Protein AF-A0A2U3LH14-F1 (afdb_monomer_lite)

Secondary structure (DSSP, 8-state):
---TT-S-SHHHHHHH--S-SS--TTSPP-TT----HHHHHHHHHHHHHHHHHHHTTT------------S-----HHHHHHHHHHHHHHHHHHH--PPTT---------TT----HHHHHHHHHHHHHHHHHHHHHHHHHHHHS------------

Organism: NCBI:txid2043169

Sequence (157 aa):
MLNTSQLNTTQLDAVLSVGGGGHVPGTPWTAQDYFNYSDWNYIESNIVSIAALLQKRGYTLNLTTITNRTDGSTLDFYDSLNRIEGNILALFNCYGIAPPGWITPKTTWTFNQPFSYVDTNRIEGNELALYNLVTGAMVESLFCGQNLAICGLGWHN

pLDDT: mean 74.29, std 20.3, range [27.53, 95.88]

Radius of gyration: 19.39 Å; chains: 1; bounding box: 73×27×47 Å

Structure (mmCIF, N/CA/C/O backbone):
data_AF-A0A2U3LH14-F1
#
_entry.id   AF-A0A2U3LH14-F1
#
loop_
_atom_site.group_PDB
_atom_site.id
_atom_site.type_symbol
_atom_site.label_atom_id
_atom_site.label_alt_id
_atom_site.label_comp_id
_atom_site.label_asym_id
_atom_site.label_entity_id
_atom_site.label_seq_id
_atom_site.pdbx_PDB_ins_code
_atom_site.Cartn_x
_atom_site.Cartn_y
_atom_site.Cartn_z
_atom_site.occupancy
_atom_site.B_iso_or_equiv
_atom_site.auth_seq_id
_atom_site.auth_comp_id
_atom_site.auth_asym_id
_atom_site.auth_atom_id
_atom_site.pdbx_PDB_model_num
ATOM 1 N N . MET A 1 1 ? -35.516 8.635 -1.319 1.00 34.47 1 MET A N 1
ATOM 2 C CA . MET A 1 1 ? -34.703 7.556 -1.917 1.00 34.47 1 MET A CA 1
ATOM 3 C C . MET A 1 1 ? -33.474 8.209 -2.521 1.00 34.47 1 MET A C 1
ATOM 5 O O . MET A 1 1 ? -33.573 8.776 -3.599 1.00 34.47 1 MET A O 1
ATOM 9 N N . LEU A 1 2 ? -32.372 8.270 -1.771 1.00 28.97 2 LEU A N 1
ATOM 10 C CA . LEU A 1 2 ? -31.116 8.809 -2.290 1.00 28.97 2 LEU A CA 1
ATOM 11 C C . LEU A 1 2 ? -30.421 7.699 -3.076 1.00 28.97 2 LEU A C 1
ATOM 13 O O . LEU A 1 2 ? -30.196 6.609 -2.560 1.00 28.97 2 LEU A O 1
ATOM 17 N N . ASN A 1 3 ? -30.187 7.985 -4.351 1.00 27.53 3 ASN A N 1
ATOM 18 C CA . ASN A 1 3 ? -29.555 7.108 -5.319 1.00 27.53 3 ASN A CA 1
ATOM 19 C C . ASN A 1 3 ? -28.087 6.875 -4.917 1.00 27.53 3 ASN A C 1
ATOM 21 O O . ASN A 1 3 ? -27.279 7.801 -4.950 1.00 27.53 3 ASN A O 1
ATOM 25 N N . THR A 1 4 ? -27.748 5.653 -4.512 1.00 36.38 4 THR A N 1
ATOM 26 C CA . THR A 1 4 ? -26.407 5.259 -4.048 1.00 36.38 4 THR A CA 1
ATOM 27 C C . THR A 1 4 ? -25.399 5.049 -5.182 1.00 36.38 4 THR A C 1
ATOM 29 O O . THR A 1 4 ? -24.256 4.694 -4.916 1.00 36.38 4 THR A O 1
ATOM 32 N N . SER A 1 5 ? -25.760 5.311 -6.444 1.00 33.28 5 SER A N 1
ATOM 33 C CA . SER A 1 5 ? -24.862 5.104 -7.589 1.00 33.28 5 SER A CA 1
ATOM 34 C C . SER A 1 5 ? -24.016 6.326 -7.985 1.00 33.28 5 SER A C 1
ATOM 36 O O . SER A 1 5 ? -23.366 6.286 -9.029 1.00 33.28 5 SER A O 1
ATOM 38 N N . GLN A 1 6 ? -24.034 7.422 -7.212 1.00 33.19 6 GLN A N 1
ATOM 39 C CA . GLN A 1 6 ? -23.328 8.673 -7.553 1.00 33.19 6 GLN A CA 1
ATOM 40 C C . GLN A 1 6 ? -22.267 9.138 -6.545 1.00 33.19 6 GLN A C 1
ATOM 42 O O . GLN A 1 6 ? -21.673 10.192 -6.744 1.00 33.19 6 GLN A O 1
ATOM 47 N N . LEU A 1 7 ? -21.927 8.339 -5.531 1.00 35.06 7 LEU A N 1
ATOM 48 C CA . LEU A 1 7 ? -20.701 8.563 -4.740 1.00 35.06 7 LEU A CA 1
ATOM 49 C C . LEU A 1 7 ? -19.470 7.970 -5.454 1.00 35.06 7 LEU A C 1
ATOM 51 O O . LEU A 1 7 ? -18.602 7.363 -4.837 1.00 35.06 7 LEU A O 1
ATOM 55 N N . ASN A 1 8 ? -19.450 8.087 -6.782 1.00 46.00 8 ASN A N 1
ATOM 56 C CA . ASN A 1 8 ? -18.549 7.384 -7.681 1.00 46.00 8 ASN A CA 1
ATOM 57 C C . ASN A 1 8 ? -17.473 8.370 -8.174 1.00 46.00 8 ASN A C 1
ATOM 59 O O . ASN A 1 8 ? -17.798 9.457 -8.649 1.00 46.00 8 ASN A O 1
ATOM 63 N N . THR A 1 9 ? -16.207 7.987 -7.993 1.00 39.94 9 THR A N 1
ATOM 64 C CA . THR A 1 9 ? -14.957 8.566 -8.534 1.00 39.94 9 THR A CA 1
ATOM 65 C C . THR A 1 9 ? -14.514 9.976 -8.101 1.00 39.94 9 THR A C 1
ATOM 67 O O . THR A 1 9 ? -13.336 10.157 -7.823 1.00 39.94 9 THR A O 1
ATOM 70 N N . THR A 1 10 ? -15.388 10.972 -7.933 1.00 39.16 10 THR A N 1
ATOM 71 C CA . THR A 1 10 ? -14.924 12.381 -7.799 1.00 39.16 10 THR A CA 1
ATOM 72 C C . THR A 1 10 ? -14.344 12.757 -6.424 1.00 39.16 10 THR A C 1
ATOM 74 O O . THR A 1 10 ? -13.564 13.699 -6.313 1.00 39.16 10 THR A O 1
ATOM 77 N N . GLN A 1 11 ? -14.707 12.046 -5.349 1.00 41.00 11 GLN A N 1
ATOM 78 C CA . GLN A 1 11 ? -14.101 12.264 -4.020 1.00 41.00 11 GLN A CA 1
ATOM 79 C C . GLN A 1 11 ? -12.780 11.511 -3.837 1.00 41.00 11 GLN A C 1
ATOM 81 O O . GLN A 1 11 ? -11.970 11.907 -3.000 1.00 41.00 11 GLN A O 1
ATOM 86 N N . LEU A 1 12 ? -12.557 10.472 -4.645 1.00 44.38 12 LEU A N 1
ATOM 87 C CA . LEU A 1 12 ? -11.285 9.770 -4.716 1.00 44.38 12 LEU A CA 1
ATOM 88 C C . LEU A 1 12 ? -10.240 10.700 -5.350 1.00 44.38 12 LEU A C 1
ATOM 90 O O . LEU A 1 12 ? -9.200 10.923 -4.746 1.00 44.38 12 LEU A O 1
ATOM 94 N N . ASP A 1 13 ? -10.587 11.396 -6.437 1.00 45.41 13 ASP A N 1
ATOM 95 C CA . ASP A 1 13 ? -9.725 12.407 -7.071 1.00 45.41 13 ASP A CA 1
ATOM 96 C C . ASP A 1 13 ? -9.320 13.552 -6.123 1.00 45.41 13 ASP A C 1
ATOM 98 O O . ASP A 1 13 ? -8.220 14.088 -6.223 1.00 45.41 13 ASP A O 1
ATOM 102 N N . ALA A 1 14 ? -10.167 13.935 -5.164 1.00 39.69 14 ALA A N 1
ATOM 103 C CA . ALA A 1 14 ? -9.873 15.040 -4.244 1.00 39.69 14 ALA A CA 1
ATOM 104 C C . ALA A 1 14 ? -8.966 14.648 -3.060 1.00 39.69 14 ALA A C 1
ATOM 106 O O . ALA A 1 14 ? -8.310 15.514 -2.484 1.00 39.69 14 ALA A O 1
ATOM 107 N N . VAL A 1 15 ? -8.931 13.364 -2.687 1.00 44.84 15 VAL A N 1
ATOM 108 C CA . VAL A 1 15 ? -8.044 12.839 -1.630 1.00 44.84 15 VAL A CA 1
ATOM 109 C C . VAL A 1 15 ? -6.765 12.243 -2.230 1.00 44.84 15 VAL A C 1
ATOM 111 O O . VAL A 1 15 ? -5.737 12.220 -1.560 1.00 44.84 15 VAL A O 1
ATOM 114 N N . LEU A 1 16 ? -6.816 11.821 -3.499 1.00 47.34 16 LEU A N 1
ATOM 115 C CA . LEU A 1 16 ? -5.750 11.118 -4.208 1.00 47.34 16 LEU A CA 1
ATOM 116 C C . LEU A 1 16 ? -5.030 11.956 -5.295 1.00 47.34 16 LEU A C 1
ATOM 118 O O . LEU A 1 16 ? -4.014 11.517 -5.818 1.00 47.34 16 LEU A O 1
ATOM 122 N N . SER A 1 17 ? -5.465 13.174 -5.647 1.00 42.88 17 SER A N 1
ATOM 123 C CA . SER A 1 17 ? -4.755 13.985 -6.662 1.00 42.88 17 SER A CA 1
ATOM 124 C C . SER A 1 17 ? -3.826 15.048 -6.069 1.00 42.88 17 SER A C 1
ATOM 126 O O . SER A 1 17 ? -4.138 16.235 -5.992 1.00 42.88 17 SER A O 1
ATOM 128 N N . VAL A 1 18 ? -2.603 14.645 -5.718 1.00 40.84 18 VAL A N 1
ATOM 129 C CA . VAL A 1 18 ? -1.488 15.604 -5.695 1.00 40.84 18 VAL A CA 1
ATOM 130 C C . VAL A 1 18 ? -0.194 14.960 -6.198 1.00 40.84 18 VAL A C 1
ATOM 132 O O . VAL A 1 18 ? 0.588 14.421 -5.425 1.00 40.84 18 VAL A O 1
ATOM 135 N N . GLY A 1 19 ? 0.061 15.092 -7.505 1.00 36.25 19 GLY A N 1
ATOM 136 C CA . GLY A 1 19 ? 1.427 15.166 -8.039 1.00 36.25 19 GLY A CA 1
ATOM 137 C C . GLY A 1 19 ? 1.818 14.184 -9.149 1.00 36.25 19 GLY A C 1
ATOM 138 O O . GLY A 1 19 ? 1.948 12.996 -8.907 1.00 36.25 19 GLY A O 1
ATOM 139 N N . GLY A 1 20 ? 2.187 14.750 -10.308 1.00 36.53 20 GLY A N 1
ATOM 140 C CA . GLY A 1 20 ? 3.237 14.219 -11.194 1.00 36.53 20 GLY A CA 1
ATOM 141 C C . GLY A 1 20 ? 2.766 13.312 -12.330 1.00 36.53 20 GLY A C 1
ATOM 142 O O . GLY A 1 20 ? 2.259 12.230 -12.095 1.00 36.53 20 GLY A O 1
ATOM 143 N N . GLY A 1 21 ? 2.940 13.763 -13.578 1.00 42.53 21 GLY A N 1
ATOM 144 C CA . GLY A 1 21 ? 2.429 13.099 -14.779 1.00 42.53 21 GLY A CA 1
ATOM 145 C C . GLY A 1 21 ? 2.919 11.663 -14.999 1.00 42.53 21 GLY A C 1
ATOM 146 O O . GLY A 1 21 ? 4.112 11.375 -14.913 1.00 42.53 21 GLY A O 1
ATOM 147 N N . GLY A 1 22 ? 1.975 10.797 -15.364 1.00 51.91 22 GLY A N 1
ATOM 148 C CA . GLY A 1 22 ? 2.222 9.430 -15.822 1.00 51.91 22 GLY A CA 1
ATOM 149 C C . GLY A 1 22 ? 0.950 8.588 -15.885 1.00 51.91 22 GLY A C 1
ATOM 150 O O . GLY A 1 22 ? 0.718 7.914 -16.881 1.00 51.91 22 GLY A O 1
ATOM 151 N N . HIS A 1 23 ? 0.081 8.707 -14.882 1.00 57.03 23 HIS A N 1
ATOM 152 C CA . HIS A 1 23 ? -1.117 7.884 -14.732 1.00 57.03 23 HIS A CA 1
ATOM 153 C C . HIS A 1 23 ? -2.288 8.711 -14.168 1.00 57.03 23 HIS A C 1
ATOM 155 O O . HIS A 1 23 ? -2.068 9.644 -13.396 1.00 57.03 23 HIS A O 1
ATOM 161 N N . VAL A 1 24 ? -3.531 8.418 -14.579 1.00 57.81 24 VAL A N 1
ATOM 162 C CA . VAL A 1 24 ? -4.735 9.055 -14.011 1.00 57.81 24 VAL A CA 1
ATOM 163 C C . VAL A 1 24 ? -5.143 8.268 -12.764 1.00 57.81 24 VAL A C 1
ATOM 165 O O . VAL A 1 24 ? -5.521 7.102 -12.918 1.00 57.81 24 VAL A O 1
ATOM 168 N N . PRO A 1 25 ? -5.112 8.875 -11.560 1.00 55.09 25 PRO A N 1
ATOM 169 C CA . PRO A 1 25 ? -5.490 8.199 -10.324 1.00 55.09 25 PRO A CA 1
ATOM 170 C C . PRO A 1 25 ? -6.844 7.490 -10.451 1.00 55.09 25 PRO A C 1
ATOM 172 O O . PRO A 1 25 ? -7.825 8.078 -10.899 1.00 55.09 25 PRO A O 1
ATOM 175 N N . GLY A 1 26 ? -6.894 6.210 -10.077 1.00 55.84 26 GLY A N 1
ATOM 176 C CA . GLY A 1 26 ? -8.128 5.418 -10.100 1.00 55.84 26 GLY A CA 1
ATOM 177 C C . GLY A 1 26 ? -8.450 4.730 -11.431 1.00 55.84 26 GLY A C 1
ATOM 178 O O . GLY A 1 26 ? -9.510 4.108 -11.540 1.00 55.84 26 GLY A O 1
ATOM 179 N N . THR A 1 27 ? -7.561 4.789 -12.428 1.00 66.44 27 THR A N 1
ATOM 180 C CA . THR A 1 27 ? -7.669 3.956 -13.637 1.00 66.44 27 THR A CA 1
ATOM 181 C C . THR A 1 27 ? -6.785 2.710 -13.523 1.00 66.44 27 THR A C 1
ATOM 183 O O . THR A 1 27 ? -5.779 2.741 -12.830 1.00 66.44 27 THR A O 1
ATOM 186 N N . PRO A 1 28 ? -7.128 1.572 -14.151 1.00 78.81 28 PRO A N 1
ATOM 187 C CA . PRO A 1 28 ? -6.222 0.431 -14.176 1.00 78.81 28 PRO A CA 1
ATOM 188 C C . PRO A 1 28 ? -4.962 0.753 -14.984 1.00 78.81 28 PRO A C 1
ATOM 190 O O . PRO A 1 28 ? -5.056 1.231 -16.114 1.00 78.81 28 PRO A O 1
ATOM 193 N N . TRP A 1 29 ? -3.800 0.416 -14.437 1.00 82.00 29 TRP A N 1
ATOM 194 C CA . TRP A 1 29 ? -2.525 0.437 -15.137 1.00 82.00 29 TRP A CA 1
ATOM 195 C C . TRP A 1 29 ? -2.537 -0.533 -16.317 1.00 82.00 29 TRP A C 1
ATOM 197 O O . TRP A 1 29 ? -3.023 -1.667 -16.230 1.00 82.00 29 TRP A O 1
ATOM 207 N N . THR A 1 30 ? -1.940 -0.097 -17.412 1.00 84.25 30 THR A N 1
ATOM 208 C CA . THR A 1 30 ? -1.771 -0.818 -18.667 1.00 84.25 30 THR A CA 1
ATOM 209 C C . THR A 1 30 ? -0.288 -0.980 -18.984 1.00 84.25 30 THR A C 1
ATOM 211 O O . THR A 1 30 ? 0.582 -0.360 -18.374 1.00 84.25 30 THR A O 1
ATOM 214 N N . ALA A 1 31 ? 0.030 -1.806 -19.981 1.00 81.94 31 ALA A N 1
ATOM 215 C CA . ALA A 1 31 ? 1.410 -1.983 -20.433 1.00 81.94 31 ALA A CA 1
ATOM 216 C C . ALA A 1 31 ? 2.007 -0.723 -21.094 1.00 81.94 31 ALA A C 1
ATOM 218 O O . ALA A 1 31 ? 3.204 -0.696 -21.370 1.00 81.94 31 ALA A O 1
ATOM 219 N N . GLN A 1 32 ? 1.177 0.276 -21.404 1.00 80.50 32 GLN A N 1
ATOM 220 C CA . GLN A 1 32 ? 1.579 1.534 -22.030 1.00 80.50 32 GLN A CA 1
ATOM 221 C C . GLN A 1 32 ? 1.910 2.622 -21.003 1.00 80.50 32 GLN A C 1
AT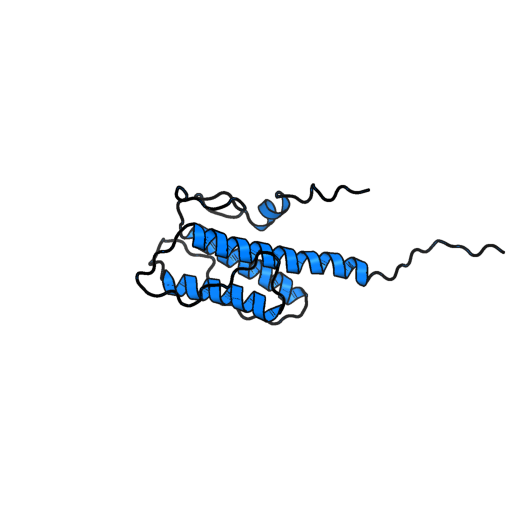OM 223 O O . GLN A 1 32 ? 2.539 3.615 -21.368 1.00 80.50 32 GLN A O 1
ATOM 228 N N . ASP A 1 33 ? 1.502 2.441 -19.746 1.00 78.56 33 ASP A N 1
ATOM 229 C CA . ASP A 1 33 ? 1.739 3.415 -18.689 1.00 78.56 33 ASP A CA 1
ATOM 230 C C . ASP A 1 33 ? 3.195 3.383 -18.221 1.00 78.56 33 ASP A C 1
ATOM 232 O O . ASP A 1 33 ? 3.836 2.330 -18.139 1.00 78.56 33 ASP A O 1
ATOM 236 N N . TYR A 1 34 ? 3.726 4.564 -17.907 1.00 80.00 34 TYR A N 1
ATOM 237 C CA . TYR A 1 34 ? 5.098 4.723 -17.445 1.00 80.00 34 TYR A CA 1
ATOM 238 C C . TYR A 1 34 ? 5.124 4.955 -15.938 1.00 80.00 34 TYR A C 1
ATOM 240 O O . TYR A 1 34 ? 4.731 6.019 -15.466 1.00 80.00 34 TYR A O 1
ATOM 248 N N . PHE A 1 35 ? 5.625 3.962 -15.207 1.00 81.19 35 PHE A N 1
ATOM 249 C CA . PHE A 1 35 ? 5.759 4.019 -13.757 1.00 81.19 35 PHE A CA 1
ATOM 250 C C . PHE A 1 35 ? 7.034 4.774 -13.348 1.00 81.19 35 PHE A C 1
ATOM 252 O O . PHE A 1 35 ? 8.133 4.463 -13.817 1.00 81.19 35 PHE A O 1
ATOM 259 N N . ASN A 1 36 ? 6.909 5.745 -12.446 1.00 82.25 36 ASN A N 1
ATOM 260 C CA . ASN A 1 36 ? 7.992 6.618 -12.009 1.00 82.25 36 ASN A CA 1
ATOM 261 C C . ASN A 1 36 ? 8.014 6.831 -10.478 1.00 82.25 36 ASN A C 1
ATOM 263 O O . ASN A 1 36 ? 7.270 6.227 -9.710 1.00 82.25 36 ASN A O 1
ATOM 267 N N . TYR A 1 37 ? 8.935 7.670 -9.996 1.00 81.75 37 TYR A N 1
ATOM 268 C CA . TYR A 1 37 ? 9.107 7.909 -8.558 1.00 81.75 37 TYR A CA 1
ATOM 269 C C . TYR A 1 37 ? 7.969 8.724 -7.921 1.00 81.75 37 TYR A C 1
ATOM 271 O O . TYR A 1 37 ? 7.761 8.604 -6.712 1.00 81.75 37 TYR A O 1
ATOM 279 N N . SER A 1 38 ? 7.246 9.551 -8.687 1.00 81.25 38 SER A N 1
ATOM 280 C CA . SER A 1 38 ? 6.053 10.243 -8.178 1.00 81.25 38 SER A CA 1
ATOM 281 C C . SER A 1 38 ? 4.932 9.256 -7.883 1.00 81.25 38 SER A C 1
ATOM 283 O O . SER A 1 38 ? 4.289 9.398 -6.846 1.00 81.25 38 SER A O 1
ATOM 285 N N . ASP A 1 39 ? 4.775 8.214 -8.700 1.00 83.88 39 ASP A N 1
ATOM 286 C CA . ASP A 1 39 ? 3.783 7.161 -8.456 1.00 83.88 39 ASP A CA 1
ATOM 287 C C . ASP A 1 39 ? 4.066 6.431 -7.132 1.00 83.88 39 ASP A C 1
ATOM 289 O O . ASP A 1 39 ? 3.156 6.163 -6.350 1.00 83.88 39 ASP A O 1
ATOM 293 N N . TRP A 1 40 ? 5.344 6.212 -6.791 1.00 84.94 40 TRP A N 1
ATOM 294 C CA . TRP A 1 40 ? 5.701 5.686 -5.468 1.00 84.94 40 TRP A CA 1
ATOM 295 C C . TRP A 1 40 ? 5.314 6.608 -4.317 1.00 84.94 40 TRP A C 1
ATOM 297 O O . TRP A 1 40 ? 4.822 6.142 -3.290 1.00 84.94 40 TRP A O 1
ATOM 307 N N . ASN A 1 41 ? 5.563 7.910 -4.464 1.00 85.62 41 ASN A N 1
ATOM 308 C CA . ASN A 1 41 ? 5.191 8.882 -3.439 1.00 85.62 41 ASN A CA 1
ATOM 309 C C . ASN A 1 41 ? 3.675 8.920 -3.244 1.00 85.62 41 ASN A C 1
ATOM 311 O O . ASN A 1 41 ? 3.209 9.078 -2.116 1.00 85.62 41 ASN A O 1
ATOM 315 N N . TYR A 1 42 ? 2.926 8.761 -4.332 1.00 85.75 42 TYR A N 1
ATOM 316 C CA . TYR A 1 42 ? 1.476 8.695 -4.322 1.00 85.75 42 TYR A CA 1
ATOM 317 C C . TYR A 1 42 ? 0.969 7.458 -3.564 1.00 85.75 42 TYR A C 1
ATOM 319 O O . TYR A 1 42 ? 0.261 7.611 -2.570 1.00 85.75 42 TYR A O 1
ATOM 327 N N . ILE A 1 43 ? 1.429 6.261 -3.937 1.00 88.44 43 ILE A N 1
ATOM 328 C CA . ILE A 1 43 ? 1.104 4.996 -3.255 1.00 88.44 43 ILE A CA 1
ATOM 329 C C . ILE A 1 43 ? 1.410 5.096 -1.749 1.00 88.44 43 ILE A C 1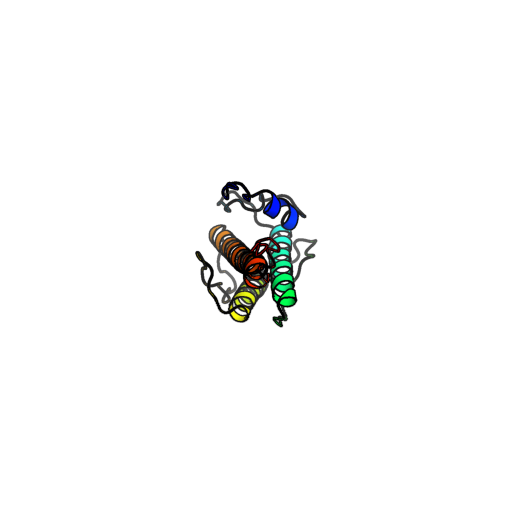
ATOM 331 O O . ILE A 1 43 ? 0.550 4.881 -0.896 1.00 88.44 43 ILE A O 1
ATOM 335 N N . GLU A 1 44 ? 2.615 5.533 -1.371 1.00 89.25 44 GLU A N 1
ATOM 336 C CA . GLU A 1 44 ? 2.951 5.658 0.054 1.00 89.25 44 GLU A CA 1
ATOM 337 C C . GLU A 1 44 ? 2.141 6.743 0.780 1.00 89.25 44 GLU A C 1
ATOM 339 O O . GLU A 1 44 ? 1.857 6.597 1.971 1.00 89.25 44 GLU A O 1
ATOM 344 N N . SER A 1 45 ? 1.702 7.797 0.090 1.00 89.50 45 SER A N 1
ATOM 345 C CA . SER A 1 45 ? 0.802 8.804 0.671 1.00 89.50 45 SER A CA 1
ATOM 346 C C . SER A 1 45 ? -0.600 8.244 0.939 1.00 89.50 45 SER A C 1
ATOM 348 O O . SER A 1 45 ? -1.228 8.599 1.946 1.00 89.50 45 SER A O 1
ATOM 350 N N . ASN A 1 46 ? -1.078 7.317 0.108 1.00 87.81 46 ASN A N 1
ATOM 351 C CA . ASN A 1 46 ? -2.344 6.615 0.331 1.00 87.81 46 ASN A CA 1
ATOM 352 C C . ASN A 1 46 ? -2.263 5.737 1.578 1.00 87.81 46 ASN A C 1
ATOM 354 O O . ASN A 1 46 ? -3.150 5.788 2.434 1.00 87.81 46 ASN A O 1
ATOM 358 N N . ILE A 1 47 ? -1.160 5.003 1.737 1.00 91.06 47 ILE A N 1
ATOM 359 C CA . ILE A 1 47 ? -0.877 4.197 2.933 1.00 91.06 47 ILE A CA 1
ATOM 360 C C . ILE A 1 47 ? -0.926 5.065 4.194 1.00 91.06 47 ILE A C 1
ATOM 362 O O . ILE A 1 47 ? -1.594 4.698 5.163 1.00 91.06 47 ILE A O 1
ATOM 366 N N . VAL A 1 48 ? -0.271 6.234 4.182 1.00 91.31 48 VAL A N 1
ATOM 367 C CA . VAL A 1 48 ? -0.313 7.189 5.306 1.00 91.31 48 VAL A CA 1
ATOM 368 C C . VAL A 1 48 ? -1.749 7.631 5.600 1.00 91.31 48 VAL A C 1
ATOM 370 O O . VAL A 1 48 ? -2.160 7.679 6.761 1.00 91.31 48 VAL A O 1
ATOM 373 N N . SER A 1 49 ? -2.537 7.907 4.562 1.00 89.69 49 SER A N 1
ATOM 374 C CA . SER A 1 49 ? -3.932 8.334 4.706 1.00 89.69 49 SER A CA 1
ATOM 375 C C . SER A 1 49 ? -4.814 7.242 5.323 1.00 89.69 49 SER A C 1
ATOM 377 O O . SER A 1 49 ? -5.585 7.518 6.246 1.00 89.69 49 SER A O 1
ATOM 379 N N . ILE A 1 50 ? -4.668 5.988 4.883 1.00 89.94 50 ILE A N 1
ATOM 380 C CA . ILE A 1 50 ? -5.388 4.837 5.452 1.00 89.94 50 ILE A CA 1
ATOM 381 C C . ILE A 1 50 ? -4.953 4.597 6.905 1.00 89.94 50 ILE A C 1
ATOM 383 O O . ILE A 1 50 ? -5.800 4.400 7.780 1.00 89.94 50 ILE A O 1
ATOM 387 N N . ALA A 1 51 ? -3.652 4.683 7.199 1.00 91.38 51 ALA A N 1
ATOM 388 C CA . ALA A 1 51 ? -3.139 4.562 8.561 1.00 91.38 51 ALA A CA 1
ATOM 389 C C . ALA A 1 51 ? -3.736 5.629 9.490 1.00 91.38 51 ALA A C 1
ATOM 391 O O . ALA A 1 51 ? -4.177 5.308 10.593 1.00 91.38 51 ALA A O 1
ATOM 392 N N . ALA A 1 52 ? -3.830 6.881 9.032 1.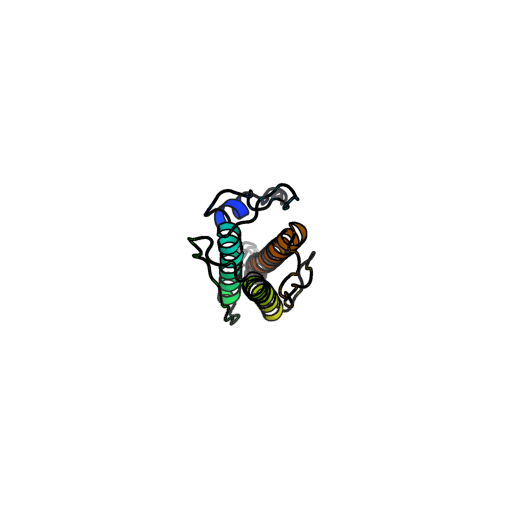00 89.94 52 ALA A N 1
ATOM 393 C CA . ALA A 1 52 ? -4.443 7.966 9.794 1.00 89.94 52 ALA A CA 1
ATOM 394 C C . ALA A 1 52 ? -5.937 7.713 10.072 1.00 89.94 52 ALA A C 1
ATOM 396 O O . ALA A 1 52 ? -6.436 8.037 11.153 1.00 89.94 52 ALA A O 1
ATOM 397 N N . LEU A 1 53 ? -6.666 7.112 9.125 1.00 88.62 53 LEU A N 1
ATOM 398 C CA . LEU A 1 53 ? -8.060 6.706 9.325 1.00 88.62 53 LEU A CA 1
ATOM 399 C C . LEU A 1 53 ? -8.195 5.606 10.387 1.00 88.62 53 LEU A C 1
ATOM 401 O O . LEU A 1 53 ? -9.078 5.689 11.242 1.00 88.62 53 LEU A O 1
ATOM 405 N N . LEU A 1 54 ? -7.307 4.611 10.376 1.00 89.25 54 LEU A N 1
ATOM 406 C CA . LEU A 1 54 ? -7.273 3.561 11.396 1.00 89.25 54 LEU A CA 1
ATOM 407 C C . LEU A 1 54 ? -6.882 4.117 12.773 1.00 89.25 54 LEU A C 1
ATOM 409 O O . LEU A 1 54 ? -7.537 3.816 13.770 1.00 89.25 54 LEU A O 1
ATOM 413 N N . GLN A 1 55 ? -5.892 5.006 12.847 1.00 91.19 55 GLN A N 1
ATOM 414 C CA . GLN A 1 55 ? -5.492 5.648 14.104 1.00 91.19 55 GLN A CA 1
ATOM 415 C C . GLN A 1 55 ? -6.628 6.466 14.732 1.00 91.19 55 GLN A C 1
ATOM 417 O O . GLN A 1 55 ? -6.838 6.399 15.943 1.00 91.19 55 GLN A O 1
ATOM 422 N N . LYS A 1 56 ? -7.451 7.151 13.924 1.00 87.88 56 LYS A N 1
ATOM 423 C CA . LYS A 1 56 ? -8.675 7.829 14.404 1.00 87.88 56 LYS A CA 1
ATOM 424 C C . LYS A 1 56 ? -9.687 6.879 15.058 1.00 87.88 56 LYS A C 1
ATOM 426 O O . LYS A 1 56 ? -10.557 7.337 15.792 1.00 87.88 56 LYS A O 1
ATOM 431 N N . ARG A 1 57 ? -9.595 5.572 14.798 1.00 82.56 57 ARG A N 1
ATOM 432 C CA . ARG A 1 57 ? -10.440 4.520 15.388 1.00 82.56 57 ARG A CA 1
ATOM 433 C C . ARG A 1 57 ? -9.796 3.823 16.588 1.00 82.56 57 ARG A C 1
ATOM 435 O O . ARG A 1 57 ? -10.395 2.902 17.130 1.00 82.56 57 ARG A O 1
ATOM 442 N N . GLY A 1 58 ? -8.621 4.278 17.022 1.00 87.19 58 GLY A N 1
ATOM 443 C CA . GLY A 1 58 ? -7.911 3.733 18.180 1.00 87.19 58 GLY A CA 1
ATOM 444 C C . GLY A 1 58 ? -6.951 2.591 17.852 1.00 87.19 58 GLY A C 1
ATOM 445 O O . GLY A 1 58 ? -6.413 1.979 18.771 1.00 87.19 58 GLY A O 1
ATOM 446 N N . TYR A 1 59 ? -6.713 2.304 16.570 1.00 90.25 59 TYR A N 1
ATOM 447 C CA . TYR A 1 59 ? -5.686 1.348 16.168 1.00 90.25 59 TYR A CA 1
ATOM 448 C C . TYR A 1 59 ? -4.287 1.963 16.280 1.00 90.25 59 TYR A C 1
ATOM 450 O O . TYR A 1 59 ? -4.061 3.104 15.877 1.00 90.25 59 TYR A O 1
ATOM 458 N N . THR A 1 60 ? -3.326 1.183 16.770 1.00 89.38 60 THR A N 1
ATOM 459 C CA . THR A 1 60 ? -1.919 1.595 16.851 1.00 89.38 60 THR A CA 1
ATOM 460 C C . THR A 1 60 ? -1.137 0.972 15.704 1.00 89.38 60 THR A C 1
ATOM 462 O O . THR A 1 60 ? -1.030 -0.248 15.605 1.00 89.38 60 THR A O 1
ATOM 465 N N . LEU A 1 61 ? -0.567 1.822 14.852 1.00 89.69 61 LEU A N 1
ATOM 466 C CA . LEU A 1 61 ? 0.214 1.446 13.674 1.00 89.69 61 LEU A CA 1
ATOM 467 C C . LEU A 1 61 ? 1.508 2.249 13.645 1.00 89.69 61 LEU A C 1
ATOM 469 O O . LEU A 1 61 ? 1.480 3.464 13.840 1.00 89.69 61 LEU A O 1
ATOM 473 N N . ASN A 1 62 ? 2.614 1.570 13.354 1.00 89.31 62 ASN A N 1
ATOM 474 C CA . ASN A 1 62 ? 3.896 2.196 13.072 1.00 89.31 62 ASN A CA 1
ATOM 475 C C . ASN A 1 62 ? 4.364 1.727 11.692 1.00 89.31 62 ASN A C 1
ATOM 477 O O . ASN A 1 62 ? 4.722 0.561 11.529 1.00 89.31 62 ASN A O 1
ATOM 481 N N . LEU A 1 63 ? 4.299 2.618 10.706 1.00 91.38 63 LEU A N 1
ATOM 482 C CA . LEU A 1 63 ? 4.663 2.341 9.319 1.00 91.38 63 LEU A CA 1
ATOM 483 C C . LEU A 1 63 ? 5.879 3.180 8.943 1.00 91.38 63 LEU A C 1
ATOM 485 O O . LEU A 1 63 ? 6.020 4.316 9.391 1.00 91.38 63 LEU A O 1
ATOM 489 N N . THR A 1 64 ? 6.740 2.630 8.093 1.00 89.69 64 THR A N 1
ATOM 490 C CA . THR A 1 64 ? 7.844 3.393 7.501 1.00 89.69 64 THR A CA 1
ATOM 491 C C . THR A 1 64 ? 7.449 3.763 6.083 1.00 89.69 64 THR A C 1
ATOM 493 O O . THR A 1 64 ? 7.280 2.867 5.261 1.00 89.69 64 THR A O 1
ATOM 496 N N . THR A 1 65 ? 7.300 5.052 5.790 1.00 85.81 65 THR A N 1
ATOM 497 C CA . THR A 1 65 ? 6.900 5.537 4.460 1.00 85.81 65 THR A CA 1
ATOM 498 C C . THR A 1 65 ? 7.846 6.611 3.954 1.00 85.81 65 THR A C 1
ATOM 500 O O . THR A 1 65 ? 8.282 7.465 4.726 1.00 85.81 65 THR A O 1
ATOM 503 N N . ILE A 1 66 ? 8.123 6.604 2.653 1.00 85.12 66 ILE A N 1
ATOM 504 C CA . ILE A 1 66 ? 8.898 7.646 1.974 1.00 85.12 66 ILE A CA 1
ATOM 505 C C . ILE A 1 66 ? 7.977 8.318 0.952 1.00 85.12 66 ILE A C 1
ATOM 507 O O . ILE A 1 66 ? 7.556 7.690 -0.005 1.00 85.12 66 ILE A O 1
ATOM 511 N N . THR A 1 67 ? 7.636 9.591 1.140 1.00 81.81 67 THR A N 1
ATOM 512 C CA . THR A 1 67 ? 6.645 10.286 0.286 1.00 81.81 67 THR A CA 1
ATOM 513 C C . THR A 1 67 ? 7.230 11.453 -0.508 1.00 81.81 67 THR A C 1
ATOM 515 O O . THR A 1 67 ? 6.510 12.163 -1.201 1.00 81.81 67 THR A O 1
ATOM 518 N N . ASN A 1 68 ? 8.541 11.671 -0.422 1.00 82.00 68 ASN A N 1
ATOM 519 C CA . ASN A 1 68 ? 9.226 12.834 -0.979 1.00 82.00 68 ASN A CA 1
ATOM 520 C C . ASN A 1 68 ? 10.426 12.456 -1.860 1.00 82.00 68 ASN A C 1
ATOM 522 O O . ASN A 1 68 ? 11.441 13.149 -1.845 1.00 82.00 68 ASN A O 1
ATOM 526 N N . ARG A 1 69 ? 10.333 11.369 -2.637 1.00 82.19 69 ARG A N 1
ATOM 527 C CA . ARG A 1 69 ? 11.346 11.056 -3.661 1.00 82.19 69 ARG A CA 1
ATOM 528 C C . ARG A 1 69 ? 11.361 12.153 -4.720 1.00 82.19 69 ARG A C 1
ATOM 530 O O . ARG A 1 69 ? 10.300 12.477 -5.253 1.00 82.19 69 ARG A O 1
ATOM 537 N N . THR A 1 70 ? 12.531 12.705 -5.028 1.00 74.44 70 THR A N 1
ATOM 538 C CA . THR A 1 70 ? 12.658 13.887 -5.901 1.00 74.44 70 THR A CA 1
ATOM 539 C C . THR A 1 70 ? 13.534 13.685 -7.131 1.00 74.44 70 THR A C 1
ATOM 541 O O . THR A 1 70 ? 13.380 14.439 -8.086 1.00 74.44 70 THR A O 1
ATOM 544 N N . ASP A 1 71 ? 14.446 12.716 -7.142 1.00 60.50 71 ASP A N 1
ATOM 545 C CA . ASP A 1 71 ? 15.591 12.729 -8.062 1.00 60.50 71 ASP A CA 1
ATOM 546 C C . ASP A 1 71 ? 15.783 11.448 -8.882 1.00 60.50 71 ASP A C 1
ATOM 548 O O . ASP A 1 71 ? 16.819 11.280 -9.521 1.00 60.50 71 ASP A O 1
ATOM 552 N N . GLY A 1 72 ? 14.812 10.529 -8.895 1.00 57.47 72 GLY A N 1
ATOM 553 C CA . GLY A 1 72 ? 15.007 9.222 -9.532 1.00 57.47 72 GLY A CA 1
ATOM 554 C C . GLY A 1 72 ? 16.236 8.473 -8.990 1.00 57.47 72 GLY A C 1
ATOM 555 O O . GLY A 1 72 ? 16.692 7.527 -9.637 1.00 57.47 72 GLY A O 1
ATOM 556 N N . SER A 1 73 ? 16.783 8.905 -7.837 1.00 49.97 73 SER A N 1
ATOM 557 C CA . SER A 1 73 ? 17.888 8.235 -7.164 1.00 49.97 73 SER A CA 1
ATOM 558 C C . SER A 1 73 ? 17.482 6.799 -6.929 1.00 49.97 73 SER A C 1
ATOM 560 O O . SER A 1 73 ? 16.324 6.531 -6.596 1.00 49.97 73 SER A O 1
ATOM 562 N N . THR A 1 74 ? 18.437 5.915 -7.238 1.00 46.44 74 THR A N 1
ATOM 563 C CA . THR A 1 74 ? 18.371 4.454 -7.173 1.00 46.44 74 THR A CA 1
ATOM 564 C C . THR A 1 74 ? 17.100 3.995 -6.498 1.00 46.44 74 THR A C 1
ATOM 566 O O . THR A 1 74 ? 17.015 3.938 -5.274 1.00 46.44 74 THR A O 1
ATOM 569 N N . LEU A 1 75 ? 16.084 3.734 -7.323 1.00 54.12 75 LEU A N 1
ATOM 570 C CA . LEU A 1 75 ? 14.956 2.923 -6.925 1.00 54.12 75 LEU A CA 1
ATOM 571 C C . LEU A 1 75 ? 15.565 1.666 -6.305 1.00 54.12 75 LEU A C 1
ATOM 573 O O . LEU A 1 75 ? 15.993 0.772 -7.035 1.00 54.12 75 LEU A O 1
ATOM 577 N N . ASP A 1 76 ? 15.645 1.621 -4.974 1.00 60.06 76 ASP A N 1
ATOM 578 C CA . ASP A 1 76 ? 15.931 0.413 -4.209 1.00 60.06 76 ASP A CA 1
ATOM 579 C C . ASP A 1 76 ? 14.702 -0.463 -4.396 1.00 60.06 76 ASP A C 1
ATOM 581 O O . ASP A 1 76 ? 13.793 -0.498 -3.569 1.00 60.06 76 ASP A O 1
ATOM 585 N N . PHE A 1 77 ? 14.577 -1.000 -5.605 1.00 74.62 77 PHE A N 1
ATOM 586 C CA . PHE A 1 77 ? 13.283 -1.254 -6.207 1.00 74.62 77 PHE A CA 1
ATOM 587 C C . PHE A 1 77 ? 12.574 -2.361 -5.440 1.00 74.62 77 PHE A C 1
ATOM 589 O O . PHE A 1 77 ? 11.424 -2.213 -5.040 1.00 74.62 77 PHE A O 1
ATOM 596 N N . TYR A 1 78 ? 13.318 -3.417 -5.111 1.00 85.62 78 TYR A N 1
ATOM 597 C CA . TYR A 1 78 ? 12.817 -4.522 -4.309 1.00 85.62 78 TYR A CA 1
ATOM 598 C C . TYR A 1 78 ? 12.649 -4.155 -2.824 1.00 85.62 78 TYR A C 1
ATOM 600 O O . TYR A 1 78 ? 11.657 -4.564 -2.229 1.00 85.62 78 TYR A O 1
ATOM 608 N N . ASP A 1 79 ? 13.537 -3.358 -2.220 1.00 87.75 79 ASP A N 1
ATOM 609 C CA . ASP A 1 79 ? 13.399 -2.956 -0.809 1.00 87.75 79 ASP A CA 1
ATOM 610 C C . ASP A 1 79 ? 12.222 -1.996 -0.605 1.00 87.75 79 ASP A C 1
ATOM 612 O O . ASP A 1 79 ? 11.475 -2.103 0.370 1.00 87.75 79 ASP A O 1
ATOM 616 N N . SER A 1 80 ? 12.003 -1.089 -1.556 1.00 88.00 80 SER A N 1
ATOM 617 C CA . SER A 1 80 ? 10.847 -0.198 -1.567 1.00 88.00 80 SER A CA 1
ATOM 618 C C . SER A 1 80 ? 9.553 -0.963 -1.772 1.00 88.00 80 SER A C 1
ATOM 620 O O . SER A 1 80 ? 8.614 -0.739 -1.015 1.00 88.00 80 SER A O 1
ATOM 622 N N . LEU A 1 81 ? 9.520 -1.907 -2.713 1.00 90.25 81 LEU A N 1
ATOM 623 C CA . LEU A 1 81 ? 8.378 -2.797 -2.892 1.00 90.25 81 LEU A CA 1
ATOM 624 C C . LEU A 1 81 ? 8.078 -3.588 -1.615 1.00 90.25 81 LEU A C 1
ATOM 626 O O . LEU A 1 81 ? 6.955 -3.552 -1.124 1.00 90.25 81 LEU A O 1
ATOM 630 N N . ASN A 1 82 ? 9.085 -4.230 -1.017 1.00 93.38 82 ASN A N 1
ATOM 631 C CA . ASN A 1 82 ? 8.916 -4.988 0.223 1.00 93.38 82 ASN A CA 1
ATOM 632 C C . ASN A 1 82 ? 8.394 -4.119 1.372 1.00 93.38 82 ASN A C 1
ATOM 634 O O . ASN A 1 82 ? 7.535 -4.568 2.129 1.00 93.38 82 ASN A O 1
ATOM 638 N N . ARG A 1 83 ? 8.867 -2.873 1.492 1.00 93.69 83 ARG A N 1
ATOM 639 C CA . ARG A 1 83 ? 8.364 -1.918 2.486 1.00 93.69 83 ARG A CA 1
ATOM 640 C C . ARG A 1 83 ? 6.909 -1.536 2.222 1.00 93.69 83 ARG A C 1
ATOM 642 O O . ARG A 1 83 ? 6.101 -1.594 3.140 1.00 93.69 83 ARG A O 1
ATOM 649 N N . ILE A 1 84 ? 6.574 -1.158 0.992 1.00 92.81 84 ILE A N 1
ATOM 650 C CA . ILE A 1 84 ? 5.229 -0.710 0.604 1.00 92.81 84 ILE A CA 1
ATOM 651 C C . ILE A 1 84 ? 4.218 -1.835 0.801 1.00 92.81 84 ILE A C 1
ATOM 653 O O . ILE A 1 84 ? 3.227 -1.681 1.511 1.00 92.81 84 ILE A O 1
ATOM 657 N N . GLU A 1 85 ? 4.513 -3.005 0.251 1.00 94.50 85 GLU A N 1
ATOM 658 C CA . GLU A 1 85 ? 3.661 -4.182 0.376 1.00 94.50 85 GLU A CA 1
ATOM 659 C C . GLU A 1 85 ? 3.590 -4.684 1.821 1.00 94.50 85 GLU A C 1
ATOM 661 O O . GLU A 1 85 ? 2.533 -5.116 2.279 1.00 94.50 85 GLU A O 1
ATOM 666 N N . GLY A 1 86 ? 4.692 -4.573 2.568 1.00 95.88 86 GLY A N 1
ATOM 667 C CA . GLY A 1 86 ? 4.739 -4.855 3.999 1.00 95.88 86 GLY A CA 1
ATOM 668 C C . GLY A 1 86 ? 3.859 -3.905 4.812 1.00 95.88 86 GLY A C 1
ATOM 669 O O . GLY A 1 86 ? 3.153 -4.353 5.713 1.00 95.88 86 GLY A O 1
ATOM 670 N N . ASN A 1 87 ? 3.828 -2.617 4.465 1.00 95.75 87 ASN A N 1
ATOM 671 C CA . ASN A 1 87 ? 2.940 -1.640 5.091 1.00 95.75 87 ASN A CA 1
ATOM 672 C C . ASN A 1 87 ? 1.469 -1.944 4.781 1.00 95.75 87 ASN A C 1
ATOM 674 O O . ASN A 1 87 ? 0.643 -1.915 5.689 1.00 95.75 87 ASN A O 1
ATOM 678 N N . ILE A 1 88 ? 1.138 -2.284 3.531 1.00 94.50 88 ILE A N 1
ATOM 679 C CA . ILE A 1 88 ? -0.223 -2.686 3.137 1.00 94.50 88 ILE A CA 1
ATOM 680 C C . ILE A 1 88 ? -0.654 -3.941 3.905 1.00 94.50 88 ILE A C 1
ATOM 682 O O . ILE A 1 88 ? -1.764 -4.002 4.440 1.00 94.50 88 ILE A O 1
ATOM 686 N N . LEU A 1 89 ? 0.240 -4.923 4.038 1.00 95.31 89 LEU A N 1
ATOM 687 C CA . LEU A 1 89 ? -0.008 -6.111 4.849 1.00 95.31 89 LEU A CA 1
ATOM 688 C C . LEU A 1 89 ? -0.183 -5.762 6.337 1.00 95.31 89 LEU A C 1
ATOM 690 O O . LEU A 1 89 ? -1.045 -6.335 6.999 1.00 95.31 89 LEU A O 1
ATOM 694 N N . ALA A 1 90 ? 0.591 -4.816 6.872 1.00 94.69 90 ALA A N 1
ATOM 695 C CA . ALA A 1 90 ? 0.460 -4.352 8.251 1.00 94.69 90 ALA A CA 1
ATOM 696 C C . ALA A 1 90 ? -0.874 -3.628 8.499 1.00 94.69 90 ALA A C 1
ATOM 698 O O . ALA A 1 90 ? -1.501 -3.862 9.531 1.00 94.69 90 ALA A O 1
ATOM 699 N N . LEU A 1 91 ? -1.340 -2.808 7.549 1.00 93.62 91 LEU A N 1
ATOM 700 C CA . LEU A 1 91 ? -2.669 -2.188 7.590 1.00 93.62 91 LEU A CA 1
ATOM 701 C C . LEU A 1 91 ? -3.767 -3.253 7.655 1.00 93.62 91 LEU A C 1
ATOM 703 O O . LEU A 1 91 ? -4.637 -3.194 8.526 1.00 93.62 91 LEU A O 1
ATOM 707 N N . PHE A 1 92 ? -3.685 -4.259 6.780 1.00 94.00 92 PHE A N 1
ATOM 708 C CA . PHE A 1 92 ? -4.596 -5.400 6.798 1.00 94.00 92 PHE A CA 1
ATOM 709 C C . PHE A 1 92 ? -4.549 -6.152 8.133 1.00 94.00 92 PHE A C 1
ATOM 711 O O . PHE A 1 92 ? -5.593 -6.360 8.740 1.00 94.00 92 PHE A O 1
ATOM 718 N N . ASN A 1 93 ? -3.362 -6.513 8.628 1.00 93.00 93 ASN A N 1
ATOM 719 C CA . ASN A 1 93 ? -3.208 -7.248 9.887 1.00 93.00 93 ASN A CA 1
ATOM 720 C C . ASN A 1 93 ? -3.725 -6.455 11.093 1.00 93.00 93 ASN A C 1
ATOM 722 O O . ASN A 1 93 ? -4.209 -7.044 12.055 1.00 93.00 93 ASN A O 1
ATOM 726 N N . CYS A 1 94 ? -3.621 -5.128 11.047 1.00 90.94 94 CYS A N 1
ATOM 727 C CA . CYS A 1 94 ? -4.123 -4.257 12.097 1.00 90.94 94 CYS A CA 1
ATOM 728 C C . CYS A 1 94 ? -5.655 -4.227 12.139 1.00 90.94 94 CYS A C 1
ATOM 730 O O . CYS A 1 94 ? -6.233 -4.260 13.223 1.00 90.94 94 CYS A O 1
ATOM 732 N N . TYR A 1 95 ? -6.308 -4.202 10.974 1.00 89.88 95 TYR A N 1
ATOM 733 C CA . TYR A 1 95 ? -7.768 -4.237 10.894 1.00 89.88 95 TYR A CA 1
ATOM 734 C C . TYR A 1 95 ? -8.342 -5.656 11.069 1.00 89.88 95 TYR A C 1
ATOM 736 O O . TYR A 1 95 ? -9.397 -5.836 11.670 1.00 89.88 95 TYR A O 1
ATOM 744 N N . GLY A 1 96 ? -7.644 -6.675 10.563 1.00 88.12 96 GLY A N 1
ATOM 745 C CA . GLY A 1 96 ? -7.958 -8.095 10.743 1.00 88.12 96 GLY A CA 1
ATOM 746 C C . GLY A 1 96 ? -9.027 -8.671 9.807 1.00 88.12 96 GLY A C 1
ATOM 747 O O . GLY A 1 96 ? -9.394 -9.835 9.960 1.00 88.12 96 GLY A O 1
ATOM 748 N N . ILE A 1 97 ? -9.533 -7.899 8.839 1.00 87.75 97 ILE A N 1
ATOM 749 C CA . ILE A 1 97 ? -10.576 -8.336 7.895 1.00 87.75 97 ILE A CA 1
ATOM 750 C C . ILE A 1 97 ? -10.109 -8.085 6.463 1.00 87.75 97 ILE A C 1
ATOM 752 O O . ILE A 1 97 ? -9.679 -6.983 6.128 1.00 87.75 97 ILE A O 1
ATOM 756 N N . ALA A 1 98 ? -10.213 -9.112 5.615 1.00 88.75 98 ALA A N 1
ATOM 757 C CA . ALA A 1 98 ? -9.852 -9.011 4.206 1.00 88.75 98 ALA A CA 1
ATOM 758 C C . ALA A 1 98 ? -11.001 -8.348 3.431 1.00 88.75 98 ALA A C 1
ATOM 760 O O . ALA A 1 98 ? -12.116 -8.881 3.453 1.00 88.75 98 ALA A O 1
ATOM 761 N N . PRO A 1 99 ? -10.773 -7.208 2.757 1.00 90.00 99 PRO A N 1
ATOM 762 C CA . PRO A 1 99 ? -11.810 -6.590 1.946 1.00 90.00 99 PRO A CA 1
ATOM 763 C C . PRO A 1 99 ? -12.126 -7.429 0.693 1.00 90.00 99 PRO A C 1
ATOM 765 O O . PRO A 1 99 ? -11.297 -8.229 0.244 1.00 90.00 99 PRO A O 1
ATOM 768 N N . PRO A 1 100 ? -13.307 -7.242 0.076 1.00 85.50 100 PRO A N 1
ATOM 769 C CA . PRO A 1 100 ? -13.607 -7.830 -1.225 1.00 85.50 100 PRO A CA 1
ATOM 770 C C . PRO A 1 100 ? -12.551 -7.441 -2.266 1.00 85.50 100 PRO A C 1
ATOM 772 O O . PRO A 1 100 ? -12.192 -6.273 -2.381 1.00 85.50 100 PRO A O 1
ATOM 775 N N . GLY A 1 101 ? -12.062 -8.421 -3.030 1.00 85.12 101 GLY A N 1
ATOM 776 C CA . GLY A 1 101 ? -11.018 -8.194 -4.035 1.00 85.12 101 GLY A CA 1
ATOM 777 C C . GLY A 1 101 ? -9.592 -8.111 -3.479 1.00 85.12 101 GLY A C 1
ATOM 778 O O . GLY A 1 101 ? -8.677 -7.847 -4.251 1.00 85.12 101 GLY A O 1
ATOM 779 N N . TRP A 1 102 ? -9.384 -8.366 -2.181 1.00 89.75 102 TRP A N 1
ATOM 780 C CA . TRP A 1 102 ? -8.049 -8.439 -1.586 1.00 89.75 102 TRP A CA 1
ATOM 781 C C . TRP A 1 102 ? -7.184 -9.519 -2.237 1.00 89.75 102 TRP A C 1
ATOM 783 O O . TRP A 1 102 ? -7.565 -10.692 -2.301 1.00 89.75 102 TRP A O 1
ATOM 793 N N . ILE A 1 103 ? -5.982 -9.129 -2.648 1.00 93.19 103 ILE A N 1
ATOM 794 C CA . ILE A 1 103 ? -4.948 -10.035 -3.144 1.00 93.19 103 ILE A CA 1
ATOM 795 C C . ILE A 1 103 ? -3.752 -9.921 -2.206 1.00 93.19 103 ILE A C 1
ATOM 797 O O . ILE A 1 103 ? -3.250 -8.827 -1.980 1.00 93.19 103 ILE A O 1
ATOM 801 N N . THR A 1 104 ? -3.255 -11.033 -1.665 1.00 92.94 104 THR A N 1
ATOM 802 C CA . THR A 1 104 ? -2.147 -10.999 -0.698 1.00 92.94 104 THR A CA 1
ATOM 803 C C . THR A 1 104 ? -0.935 -10.214 -1.238 1.00 92.94 104 THR A C 1
ATOM 805 O O . THR A 1 104 ? -0.453 -10.539 -2.327 1.00 92.94 104 THR A O 1
ATOM 808 N N . PRO A 1 105 ? -0.435 -9.198 -0.500 1.00 93.56 105 PRO A N 1
ATOM 809 C CA . PRO A 1 105 ? 0.751 -8.439 -0.881 1.00 93.56 105 PRO A CA 1
ATOM 810 C C . PRO A 1 105 ? 1.981 -9.332 -1.034 1.00 93.56 105 PRO A C 1
ATOM 812 O O . PRO A 1 105 ? 2.185 -10.271 -0.260 1.00 93.56 105 PRO A O 1
ATOM 815 N N . LYS A 1 106 ? 2.827 -9.031 -2.018 1.00 92.31 106 LYS A N 1
ATOM 816 C CA . LYS A 1 106 ? 4.063 -9.774 -2.263 1.00 92.31 106 LYS A CA 1
ATOM 817 C C . LYS A 1 106 ? 5.202 -9.091 -1.506 1.00 92.31 106 LYS A C 1
ATOM 819 O O . LYS A 1 106 ? 5.793 -8.133 -1.966 1.00 92.31 106 LYS A O 1
ATOM 824 N N . THR A 1 107 ? 5.551 -9.597 -0.330 1.00 91.12 107 THR A N 1
ATOM 825 C CA . THR A 1 107 ? 6.598 -8.999 0.529 1.00 91.12 107 THR A CA 1
ATOM 826 C C . THR A 1 107 ? 7.963 -9.679 0.384 1.00 91.12 107 THR A C 1
ATOM 828 O O . THR A 1 107 ? 8.791 -9.629 1.292 1.00 91.12 107 THR A O 1
ATOM 831 N N . THR A 1 108 ? 8.176 -10.398 -0.718 1.00 92.56 108 THR A N 1
ATOM 832 C CA . THR A 1 108 ? 9.381 -11.202 -0.980 1.00 92.56 108 THR A CA 1
ATOM 833 C C . THR A 1 108 ? 10.015 -10.836 -2.320 1.00 92.56 108 THR A C 1
ATOM 835 O O . THR A 1 108 ? 10.483 -11.704 -3.064 1.00 92.56 108 THR A O 1
ATOM 838 N N . TRP A 1 109 ? 9.972 -9.554 -2.676 1.00 91.88 109 TRP A N 1
ATOM 839 C CA . TRP A 1 109 ? 10.687 -9.036 -3.830 1.00 91.88 109 TRP A CA 1
ATOM 840 C C . TRP A 1 109 ? 12.183 -9.238 -3.636 1.00 91.88 109 TRP A C 1
ATOM 842 O O . TRP A 1 109 ? 12.751 -8.884 -2.603 1.00 91.88 109 TRP A O 1
ATOM 852 N N . THR A 1 110 ? 12.812 -9.822 -4.647 1.00 91.69 110 THR A N 1
ATOM 853 C CA . THR A 1 110 ? 14.259 -10.019 -4.708 1.00 91.69 110 THR A CA 1
ATOM 854 C C . THR A 1 110 ? 14.826 -9.264 -5.897 1.00 91.69 110 THR A C 1
ATOM 856 O O . THR A 1 110 ? 14.103 -8.911 -6.833 1.00 91.69 110 THR A O 1
ATOM 859 N N . PHE A 1 111 ? 16.144 -9.079 -5.896 1.00 84.12 111 PHE A N 1
ATOM 860 C CA . PHE A 1 111 ? 16.867 -8.575 -7.055 1.00 84.12 111 PHE A CA 1
ATOM 861 C C . PHE A 1 111 ? 16.492 -9.348 -8.337 1.00 84.12 111 PHE A C 1
ATOM 863 O O . PHE A 1 111 ? 16.311 -10.568 -8.303 1.00 84.12 111 PHE A O 1
ATOM 870 N N . ASN A 1 112 ? 16.380 -8.624 -9.457 1.00 82.44 112 ASN A N 1
ATOM 871 C CA . ASN A 1 112 ? 16.053 -9.135 -10.796 1.00 82.44 112 ASN A CA 1
ATOM 872 C C . ASN A 1 112 ? 14.647 -9.749 -10.979 1.00 82.44 112 ASN A C 1
ATOM 874 O O . ASN A 1 112 ? 14.390 -10.412 -11.984 1.00 82.44 112 ASN A O 1
ATOM 878 N N . GLN A 1 113 ? 13.720 -9.543 -10.039 1.00 86.12 113 GLN A N 1
ATOM 879 C CA . GLN A 1 113 ? 12.314 -9.853 -10.301 1.00 86.12 113 GLN A CA 1
ATOM 880 C C . GLN A 1 113 ? 11.683 -8.759 -11.171 1.00 86.12 113 GLN A C 1
ATOM 882 O O . GLN A 1 113 ? 11.828 -7.578 -10.847 1.00 86.12 113 GLN A O 1
ATOM 887 N N . PRO A 1 114 ? 10.967 -9.125 -12.249 1.00 84.88 114 PRO A N 1
ATOM 888 C CA . PRO A 1 114 ? 10.264 -8.148 -13.060 1.00 84.88 114 PRO A CA 1
ATOM 889 C C . PRO A 1 114 ? 9.071 -7.596 -12.281 1.00 84.88 114 PRO A C 1
ATOM 891 O O . PRO A 1 114 ? 8.342 -8.346 -11.633 1.00 84.88 114 PRO A O 1
ATOM 894 N N . PHE A 1 115 ? 8.871 -6.290 -12.382 1.00 86.25 115 PHE A N 1
ATOM 895 C CA . PHE A 1 115 ? 7.667 -5.607 -11.930 1.00 86.25 115 PHE A CA 1
ATOM 896 C C . PHE A 1 115 ? 6.901 -5.120 -13.144 1.00 86.25 115 PHE A C 1
ATOM 898 O O . PHE A 1 115 ? 7.490 -4.687 -14.138 1.00 86.25 115 PHE A O 1
ATOM 905 N N . SER A 1 116 ? 5.587 -5.230 -13.063 1.00 88.25 116 SER A N 1
ATOM 906 C CA . SER A 1 116 ? 4.688 -4.952 -14.168 1.00 88.25 116 SER A CA 1
ATOM 907 C C . SER A 1 116 ? 3.489 -4.138 -13.705 1.00 88.25 116 SER A C 1
ATOM 909 O O . SER A 1 116 ? 3.182 -4.073 -12.519 1.00 88.25 116 SER A O 1
ATOM 911 N N . TYR A 1 117 ? 2.744 -3.597 -14.665 1.00 83.31 117 TYR A N 1
ATOM 912 C CA . TYR A 1 117 ? 1.465 -2.930 -14.414 1.00 83.31 117 TYR A CA 1
ATOM 913 C C . TYR A 1 117 ? 0.463 -3.809 -13.637 1.00 83.31 117 TYR A C 1
ATOM 915 O O . TYR A 1 117 ? -0.401 -3.295 -12.934 1.00 83.31 117 TYR A O 1
ATOM 923 N N . VAL A 1 118 ? 0.578 -5.142 -13.725 1.00 88.50 118 VAL A N 1
ATOM 924 C CA . VAL A 1 118 ? -0.251 -6.080 -12.950 1.00 88.50 118 VAL A CA 1
ATOM 925 C C . VAL A 1 118 ? 0.048 -5.967 -11.455 1.00 88.50 118 VAL A C 1
ATOM 927 O O . VAL A 1 118 ? -0.869 -6.017 -10.638 1.00 88.50 118 VAL A O 1
ATOM 930 N N . ASP A 1 119 ? 1.317 -5.778 -11.094 1.00 90.19 119 ASP A N 1
ATOM 931 C CA . ASP A 1 119 ? 1.735 -5.587 -9.708 1.00 90.19 119 ASP A CA 1
ATOM 932 C C . ASP A 1 119 ? 1.257 -4.240 -9.173 1.00 90.19 119 ASP A C 1
ATOM 934 O O . ASP A 1 119 ? 0.745 -4.184 -8.056 1.00 90.19 119 ASP A O 1
ATOM 938 N N . THR A 1 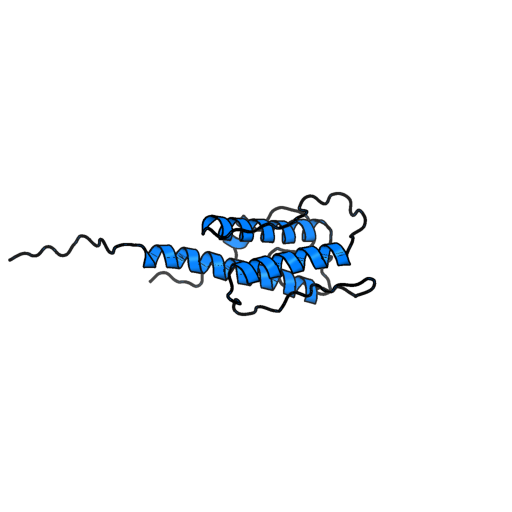120 ? 1.336 -3.180 -9.983 1.00 88.50 120 THR A N 1
ATOM 939 C CA . THR A 1 120 ? 0.810 -1.864 -9.602 1.00 88.50 120 THR A CA 1
ATOM 940 C C . THR A 1 120 ? -0.698 -1.902 -9.376 1.00 88.50 120 THR A C 1
ATOM 942 O O . THR A 1 120 ? -1.169 -1.483 -8.323 1.00 88.50 120 THR A O 1
ATOM 945 N N . ASN A 1 121 ? -1.453 -2.508 -10.299 1.00 88.88 121 ASN A N 1
ATOM 946 C CA . ASN A 1 121 ? -2.901 -2.697 -10.157 1.00 88.88 121 ASN A CA 1
ATOM 947 C C . ASN A 1 121 ? -3.275 -3.463 -8.888 1.00 88.88 121 ASN A C 1
ATOM 949 O O . ASN A 1 121 ? -4.288 -3.181 -8.253 1.00 88.88 121 ASN A O 1
ATOM 953 N N . ARG A 1 122 ? -2.462 -4.451 -8.516 1.00 92.56 122 ARG A N 1
ATOM 954 C CA . ARG A 1 122 ? -2.664 -5.224 -7.294 1.00 92.56 122 ARG A CA 1
ATOM 955 C C . ARG A 1 122 ? -2.412 -4.377 -6.043 1.00 92.56 122 ARG A C 1
ATOM 957 O O . ARG A 1 122 ? -3.191 -4.467 -5.099 1.00 92.56 122 ARG A O 1
ATOM 964 N N . ILE A 1 123 ? -1.349 -3.572 -6.032 1.00 91.81 123 ILE A N 1
ATOM 965 C CA . ILE A 1 123 ? -1.013 -2.663 -4.926 1.00 91.81 123 ILE A CA 1
ATOM 966 C C . ILE A 1 123 ? -2.127 -1.625 -4.742 1.00 91.81 123 ILE A C 1
ATOM 968 O O . ILE A 1 123 ? -2.736 -1.572 -3.675 1.00 91.81 123 ILE A O 1
ATOM 972 N N . GLU A 1 124 ? -2.461 -0.873 -5.789 1.00 89.62 124 GLU A N 1
ATOM 973 C CA . GLU A 1 124 ? -3.490 0.172 -5.715 1.00 89.62 124 GLU A CA 1
ATOM 974 C C . GLU A 1 124 ? -4.891 -0.404 -5.478 1.00 89.62 124 GLU A C 1
ATOM 976 O O . GLU A 1 124 ? -5.681 0.155 -4.718 1.00 89.62 124 GLU A O 1
ATOM 981 N N . GLY A 1 125 ? -5.198 -1.567 -6.060 1.00 89.06 125 GLY A N 1
ATOM 982 C CA . GLY A 1 125 ? -6.458 -2.268 -5.819 1.00 89.06 125 GLY A CA 1
ATOM 983 C C . GLY A 1 125 ? -6.636 -2.657 -4.350 1.00 89.06 125 GLY A C 1
ATOM 984 O O . GLY A 1 125 ? -7.717 -2.475 -3.788 1.00 89.06 125 GLY A O 1
ATOM 985 N N . ASN A 1 126 ? -5.570 -3.129 -3.699 1.00 91.56 126 ASN A N 1
ATOM 986 C CA . ASN A 1 126 ? -5.580 -3.432 -2.269 1.00 91.56 126 ASN A CA 1
ATOM 987 C C . ASN A 1 126 ? -5.755 -2.177 -1.405 1.00 91.56 126 ASN A C 1
ATOM 989 O O . ASN A 1 126 ? -6.515 -2.210 -0.436 1.00 91.56 126 ASN A O 1
ATOM 993 N N . GLU A 1 127 ? -5.074 -1.080 -1.742 1.00 90.25 127 GLU A N 1
ATOM 994 C CA . GLU A 1 127 ? -5.226 0.200 -1.041 1.00 90.25 127 GLU A CA 1
ATOM 995 C C . GLU A 1 127 ? -6.658 0.717 -1.132 1.00 90.25 127 GLU A C 1
ATOM 997 O O . GLU A 1 127 ? -7.257 1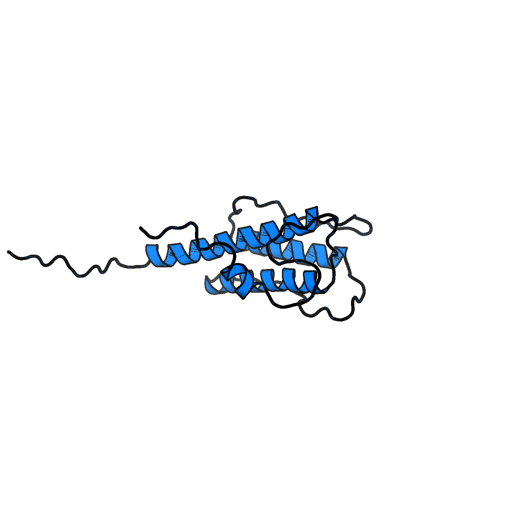.061 -0.111 1.00 90.25 127 GLU A O 1
ATOM 1002 N N . LEU A 1 128 ? -7.240 0.698 -2.333 1.00 88.56 128 LEU A N 1
ATOM 1003 C CA . LEU A 1 128 ? -8.623 1.099 -2.557 1.00 88.56 128 LEU A CA 1
ATOM 1004 C C . LEU A 1 128 ? -9.599 0.210 -1.774 1.00 88.56 128 LEU A C 1
ATOM 1006 O O . LEU A 1 128 ? -10.530 0.711 -1.139 1.00 88.56 128 LEU A O 1
ATOM 1010 N N . ALA A 1 129 ? -9.381 -1.105 -1.778 1.00 88.75 129 ALA A N 1
ATOM 1011 C CA . ALA A 1 129 ? -10.216 -2.054 -1.052 1.00 88.75 129 ALA A CA 1
ATOM 1012 C C . ALA A 1 129 ? -10.163 -1.817 0.471 1.00 88.75 129 ALA A C 1
ATOM 1014 O O . ALA A 1 129 ? -11.205 -1.797 1.131 1.00 88.75 129 ALA A O 1
ATOM 1015 N N . LEU A 1 130 ? -8.969 -1.574 1.027 1.00 90.88 130 LEU A N 1
ATOM 1016 C CA . LEU A 1 130 ? -8.792 -1.226 2.440 1.00 90.88 130 LEU A CA 1
ATOM 1017 C C . LEU A 1 130 ? -9.420 0.129 2.776 1.00 90.88 130 LEU A C 1
ATOM 1019 O O . LEU A 1 130 ? -10.119 0.246 3.782 1.00 90.88 130 LEU A O 1
ATOM 1023 N N . TYR A 1 131 ? -9.216 1.142 1.936 1.00 89.69 131 TYR A N 1
ATOM 1024 C CA . TYR A 1 131 ? -9.813 2.461 2.121 1.00 89.69 131 TYR A CA 1
ATOM 1025 C C . TYR A 1 131 ? -11.343 2.381 2.173 1.00 89.69 131 TYR A C 1
ATOM 1027 O O . TYR A 1 131 ? -11.956 2.904 3.107 1.00 89.69 131 TYR A O 1
ATOM 1035 N N . ASN A 1 132 ? -11.964 1.681 1.220 1.00 87.94 132 ASN A N 1
ATOM 1036 C CA . ASN A 1 132 ? -13.417 1.507 1.160 1.00 87.94 132 ASN A CA 1
ATOM 1037 C C . ASN A 1 132 ? -13.957 0.741 2.372 1.00 87.94 132 ASN A C 1
A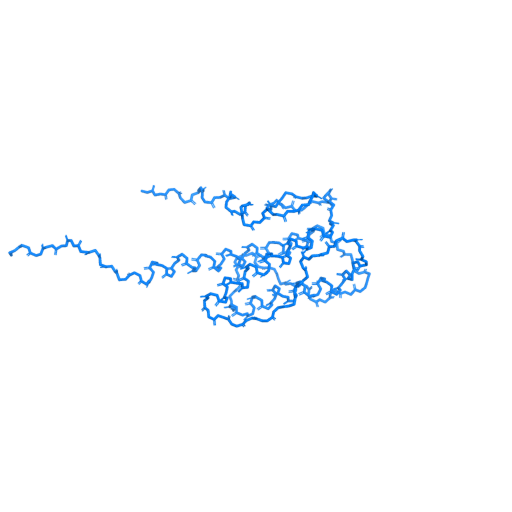TOM 1039 O O . ASN A 1 132 ? -14.999 1.105 2.913 1.00 87.94 132 ASN A O 1
ATOM 1043 N N . LEU A 1 133 ? -13.239 -0.282 2.841 1.00 88.94 133 LEU A N 1
ATOM 1044 C CA . LEU A 1 133 ? -13.606 -1.022 4.048 1.00 88.94 133 LEU A CA 1
ATOM 1045 C C . LEU A 1 133 ? -13.575 -0.123 5.291 1.00 88.94 133 LEU A C 1
ATOM 1047 O O . LEU A 1 133 ? -14.544 -0.064 6.049 1.00 88.94 133 LEU A O 1
ATOM 1051 N N . VAL A 1 134 ? -12.478 0.613 5.484 1.00 87.56 134 VAL A N 1
ATOM 1052 C CA . VAL A 1 134 ? -12.292 1.478 6.656 1.00 87.56 134 VAL A CA 1
ATOM 1053 C C . VAL A 1 134 ? -13.300 2.625 6.651 1.00 87.56 134 VAL A C 1
ATOM 1055 O O . VAL A 1 134 ? -13.920 2.899 7.678 1.00 87.56 134 VAL A O 1
ATOM 1058 N N . THR A 1 135 ? -13.497 3.287 5.511 1.00 85.06 135 THR A N 1
ATOM 1059 C CA . THR A 1 135 ? -14.451 4.400 5.377 1.00 85.06 135 THR A CA 1
ATOM 1060 C C . THR A 1 135 ? -15.906 3.941 5.417 1.00 85.06 135 THR A C 1
ATOM 1062 O O . THR A 1 135 ? -16.715 4.594 6.075 1.00 85.06 135 THR A O 1
ATOM 1065 N N . GLY A 1 136 ? -16.241 2.794 4.822 1.00 82.50 136 GLY A N 1
ATOM 1066 C CA . GLY A 1 136 ? -17.565 2.177 4.933 1.00 82.50 136 GLY A CA 1
ATOM 1067 C C . GLY A 1 136 ? -17.934 1.893 6.389 1.00 82.50 136 GLY A C 1
ATOM 1068 O O . GLY A 1 136 ? -18.968 2.360 6.870 1.00 82.50 136 GLY A O 1
ATOM 1069 N N . ALA A 1 137 ? -17.018 1.275 7.142 1.00 79.50 137 ALA A N 1
ATOM 1070 C CA . ALA A 1 137 ? -17.187 1.071 8.580 1.00 79.50 137 ALA A CA 1
ATOM 1071 C C . ALA A 1 137 ? -17.338 2.399 9.350 1.00 79.50 137 ALA A C 1
ATOM 1073 O O . ALA A 1 137 ? -18.031 2.465 10.371 1.00 79.50 137 ALA A O 1
ATOM 1074 N N . MET A 1 138 ? -16.724 3.490 8.869 1.00 73.38 138 MET A N 1
ATOM 1075 C CA . MET A 1 138 ? -16.894 4.799 9.494 1.00 73.38 138 MET A CA 1
ATOM 1076 C C . MET A 1 138 ? -18.303 5.354 9.340 1.00 73.38 138 MET A C 1
ATOM 1078 O O . MET A 1 138 ? -18.855 5.868 10.316 1.00 73.38 138 MET A O 1
ATOM 1082 N N . VAL A 1 139 ? -18.872 5.245 8.142 1.00 69.06 139 VAL A N 1
ATOM 1083 C CA . VAL A 1 139 ? -20.235 5.698 7.855 1.00 69.06 139 VAL A CA 1
ATOM 1084 C C . VAL A 1 139 ? -21.242 4.870 8.654 1.00 69.06 139 VAL A C 1
ATOM 1086 O O . VAL A 1 139 ? -22.116 5.439 9.301 1.00 69.06 139 VAL A O 1
ATOM 1089 N N . GLU A 1 140 ? -21.072 3.548 8.712 1.00 61.38 140 GLU A N 1
ATOM 1090 C CA . GLU A 1 140 ? -21.955 2.658 9.479 1.00 61.38 140 GLU A CA 1
ATOM 1091 C C . GLU A 1 140 ? -21.914 2.933 10.987 1.00 61.38 140 GLU A C 1
ATOM 1093 O O . GLU A 1 140 ? -22.957 2.965 11.640 1.00 61.38 140 GLU A O 1
ATOM 1098 N N . SER A 1 141 ? -20.736 3.228 11.549 1.00 57.19 141 SER A N 1
ATOM 1099 C CA . SER A 1 141 ? -20.619 3.583 12.972 1.00 57.19 141 SER A CA 1
ATOM 1100 C C . SER A 1 141 ? -21.386 4.859 13.352 1.00 57.19 141 SER A C 1
ATOM 1102 O O . SER A 1 141 ? -21.777 5.011 14.508 1.00 57.19 141 SER A O 1
ATOM 1104 N N . LEU A 1 142 ? -21.642 5.756 12.388 1.00 53.69 142 LEU A N 1
ATOM 1105 C CA . LEU A 1 142 ? -22.478 6.939 12.599 1.00 53.69 142 LEU A CA 1
ATOM 1106 C C . LEU A 1 142 ? -23.958 6.562 12.767 1.00 53.69 142 LEU A C 1
ATOM 1108 O O . LEU A 1 142 ? -24.659 7.195 13.550 1.00 53.69 142 LEU A O 1
ATOM 1112 N N . PHE A 1 143 ? -24.424 5.522 12.071 1.00 53.34 143 PHE A N 1
ATOM 1113 C CA . PHE A 1 143 ? -25.809 5.050 12.149 1.00 53.34 143 PHE A CA 1
ATOM 1114 C C . PHE A 1 143 ? -26.034 4.095 13.326 1.00 53.34 143 PHE A C 1
ATOM 1116 O O . PHE A 1 143 ? -27.070 4.169 13.979 1.00 53.34 143 PHE A O 1
ATOM 1123 N N . CYS A 1 144 ? -25.050 3.257 13.662 1.00 50.88 144 CYS A N 1
ATOM 1124 C CA . CYS A 1 144 ? -25.152 2.306 14.775 1.00 50.88 144 CYS A CA 1
ATOM 1125 C C . CYS A 1 144 ? -24.877 2.927 16.162 1.00 50.88 144 CYS A C 1
ATOM 1127 O O . CYS A 1 144 ? -25.037 2.250 17.174 1.00 50.88 144 CYS A O 1
ATOM 1129 N N . GLY A 1 145 ? -24.474 4.204 16.219 1.00 51.31 145 GLY A N 1
ATOM 1130 C CA . GLY A 1 145 ? -24.258 4.977 17.452 1.00 51.31 145 GLY A CA 1
ATOM 1131 C C . GLY A 1 145 ? -25.194 6.177 17.628 1.00 51.31 145 GLY A C 1
ATOM 1132 O O . GLY A 1 145 ? -25.135 6.852 18.657 1.00 51.31 145 GLY A O 1
ATOM 1133 N N . GLN A 1 146 ? -26.079 6.452 16.665 1.00 51.16 146 GLN A N 1
ATOM 1134 C CA . GLN A 1 146 ? -27.182 7.374 16.895 1.00 51.16 146 GLN A CA 1
ATOM 1135 C C . GLN A 1 146 ? -28.258 6.643 17.689 1.00 51.16 146 GLN A C 1
ATOM 1137 O O . GLN A 1 146 ? -29.018 5.831 17.168 1.00 51.16 146 GLN A O 1
ATOM 1142 N N . ASN A 1 147 ? -28.334 6.987 18.974 1.00 43.84 147 ASN A N 1
ATOM 1143 C CA . ASN A 1 147 ? -29.599 7.001 19.685 1.00 43.84 147 ASN A CA 1
ATOM 1144 C C . ASN A 1 147 ? -30.634 7.599 18.718 1.00 43.84 147 ASN A C 1
ATOM 1146 O O . ASN A 1 147 ? -30.497 8.762 18.327 1.00 43.84 147 ASN A O 1
ATOM 1150 N N . LEU A 1 148 ? -31.608 6.801 18.277 1.00 47.25 148 LEU A N 1
ATOM 1151 C CA . LEU A 1 148 ? -32.795 7.280 17.576 1.00 47.25 148 LEU A CA 1
ATOM 1152 C C . LEU A 1 148 ? -33.587 8.146 18.563 1.00 47.25 148 LEU A C 1
ATOM 1154 O O . LEU A 1 148 ? -34.663 7.787 19.021 1.00 47.25 148 LEU A O 1
ATOM 1158 N N . ALA A 1 149 ? -33.067 9.328 18.876 1.00 49.66 149 ALA A N 1
ATOM 1159 C CA . ALA A 1 149 ? -33.866 10.445 19.322 1.00 49.66 149 ALA A CA 1
ATOM 1160 C C . ALA A 1 149 ? -34.569 11.019 18.083 1.00 49.66 149 ALA A C 1
ATOM 1162 O O . ALA A 1 149 ? -34.357 12.165 17.701 1.00 49.66 149 ALA A O 1
ATOM 1163 N N . ILE A 1 150 ? -35.432 10.210 17.455 1.00 46.53 150 ILE A N 1
ATOM 1164 C CA . ILE A 1 150 ? -36.631 10.763 16.832 1.00 46.53 150 ILE A CA 1
ATOM 1165 C C . ILE A 1 150 ? -37.552 11.099 18.004 1.00 46.53 150 ILE A C 1
ATOM 1167 O O . ILE A 1 150 ? -38.350 10.303 18.494 1.00 46.53 150 ILE A O 1
ATOM 1171 N N . CYS A 1 151 ? -37.353 12.309 18.511 1.00 52.53 151 CYS A N 1
ATOM 1172 C CA . CYS A 1 151 ? -38.385 13.067 19.181 1.00 52.53 151 CYS A CA 1
ATOM 1173 C C . CYS A 1 151 ? -39.555 13.226 18.196 1.00 52.53 151 CYS A C 1
ATOM 1175 O O . CYS A 1 151 ? -39.382 13.786 17.116 1.00 52.53 151 CYS A O 1
ATOM 1177 N N . GLY A 1 152 ? -40.742 12.707 18.530 1.00 49.25 152 GLY A N 1
ATOM 1178 C CA . GLY A 1 152 ? -41.909 12.972 17.683 1.00 49.25 152 GLY A CA 1
ATOM 1179 C C . GLY A 1 152 ? -43.118 12.047 17.745 1.00 49.25 152 GLY A C 1
ATOM 1180 O O . GLY A 1 152 ? -44.021 12.256 16.945 1.00 49.25 152 GLY A O 1
ATOM 1181 N N . LEU A 1 153 ? -43.209 11.075 18.656 1.00 45.69 153 LEU A N 1
ATOM 1182 C CA . LEU A 1 153 ? -44.506 10.461 18.969 1.00 45.69 153 LEU A CA 1
ATOM 1183 C C . LEU A 1 153 ? -44.970 10.968 20.329 1.00 45.69 153 LEU A C 1
ATOM 1185 O O . LEU A 1 153 ? -44.692 10.391 21.378 1.00 45.69 153 LEU A O 1
ATOM 1189 N N . GLY A 1 154 ? -45.635 12.124 20.274 1.00 43.75 154 GLY A N 1
ATOM 1190 C CA . GLY A 1 154 ? -46.464 12.608 21.360 1.00 43.75 154 GLY A CA 1
ATOM 1191 C C . GLY A 1 154 ? -47.550 11.578 21.640 1.00 43.75 154 GLY A C 1
ATOM 1192 O O . GLY A 1 154 ? -48.378 11.285 20.781 1.00 43.75 154 GLY A O 1
ATOM 1193 N N . TRP A 1 155 ? -47.532 11.033 22.849 1.00 40.00 155 TRP A N 1
ATOM 1194 C CA . TRP A 1 155 ? -48.688 10.361 23.412 1.00 40.00 155 TRP A CA 1
ATOM 1195 C C . TRP A 1 155 ? -49.718 11.447 23.723 1.00 40.00 155 TRP A C 1
ATOM 1197 O O . TRP A 1 155 ? -49.593 12.171 24.708 1.00 40.00 155 TRP A O 1
ATOM 1207 N N . HIS A 1 156 ? -50.693 11.605 22.830 1.00 41.78 156 HIS A N 1
ATOM 1208 C CA . HIS A 1 156 ? -51.938 12.295 23.131 1.00 41.78 156 HIS A CA 1
ATOM 1209 C C . HIS A 1 156 ? -53.007 11.247 23.459 1.00 41.78 156 HIS A C 1
ATOM 1211 O O . HIS A 1 156 ? -53.380 10.474 22.581 1.00 41.78 156 HIS A O 1
ATOM 1217 N N . ASN A 1 157 ? -53.448 11.314 24.724 1.00 46.81 157 ASN A N 1
ATOM 1218 C CA . ASN A 1 157 ? -54.580 10.677 25.419 1.00 46.81 157 ASN A CA 1
ATOM 1219 C C . ASN A 1 157 ? -54.733 9.155 25.347 1.00 46.81 157 ASN A C 1
ATOM 1221 O O . ASN A 1 157 ? -55.337 8.649 24.379 1.00 46.81 157 ASN A O 1
#

Foldseek 3Di:
DDDPPPVPDPVQCVQQDDDDDFDDPPDQDDQPTDDAPQLQLSLLSLLVVLVVLVVVVVFDDDADGDNDDDDSPPCPPLVSLLRSLVSLVRSCVRVVDQFPPQDRRDNDRDPPDDDGSVNVNNSSVSSVRSVCVSVVVVVVCVVVPDPPPPPDDDPDD